Protein AF-A0AA88MCE7-F1 (afdb_monomer_lite)

pLDDT: mean 78.25, std 15.67, range [42.09, 97.12]

Structure (mmCIF, N/CA/C/O backbone):
data_AF-A0AA88MCE7-F1
#
_entry.id   AF-A0AA88MCE7-F1
#
loop_
_atom_site.group_PDB
_atom_site.id
_atom_site.type_symbol
_atom_site.label_atom_id
_atom_site.label_alt_id
_atom_site.label_comp_id
_atom_site.label_asym_id
_atom_site.label_entity_id
_atom_site.label_seq_id
_atom_site.pdbx_PDB_ins_code
_atom_site.Cartn_x
_atom_site.Cartn_y
_atom_site.Cartn_z
_atom_site.occupancy
_atom_site.B_iso_or_equiv
_atom_site.auth_seq_id
_atom_site.auth_comp_id
_atom_site.auth_asym_id
_atom_site.auth_atom_id
_atom_site.pdbx_PDB_model_num
ATOM 1 N N . MET A 1 1 ? 4.164 -42.437 7.512 1.00 63.00 1 MET A N 1
ATOM 2 C CA . MET A 1 1 ? 4.063 -41.717 6.222 1.00 63.00 1 MET A CA 1
ATOM 3 C C . MET A 1 1 ? 2.993 -40.629 6.266 1.00 63.00 1 MET A C 1
ATOM 5 O O . MET A 1 1 ? 3.291 -39.512 5.885 1.00 63.00 1 MET A O 1
ATOM 9 N N . GLU A 1 2 ? 1.785 -40.901 6.772 1.00 76.19 2 GLU A N 1
ATOM 10 C CA . GLU A 1 2 ? 0.723 -39.880 6.887 1.00 76.19 2 GLU A CA 1
ATOM 11 C C . GLU A 1 2 ? 1.032 -38.750 7.869 1.00 76.19 2 GLU A C 1
ATOM 13 O O . GLU A 1 2 ? 0.808 -37.596 7.534 1.00 76.19 2 GLU A O 1
ATOM 18 N N . PHE A 1 3 ? 1.618 -39.063 9.026 1.00 76.38 3 PHE A N 1
ATOM 19 C CA . PHE A 1 3 ? 1.990 -38.056 10.024 1.00 76.38 3 PHE A CA 1
ATOM 20 C C . PHE A 1 3 ? 2.969 -37.004 9.473 1.00 76.38 3 PHE A C 1
ATOM 22 O O . PHE A 1 3 ? 2.787 -35.815 9.700 1.00 76.38 3 PHE A O 1
ATOM 29 N N . GLN A 1 4 ? 3.949 -37.437 8.670 1.00 83.38 4 GLN A N 1
ATOM 30 C CA . GLN A 1 4 ? 4.923 -36.545 8.032 1.00 83.38 4 GLN A CA 1
ATOM 31 C C . GLN A 1 4 ? 4.246 -35.578 7.047 1.00 83.38 4 GLN A C 1
ATOM 33 O O . GLN A 1 4 ? 4.528 -34.389 7.066 1.00 83.38 4 GLN A O 1
ATOM 38 N N . ARG A 1 5 ? 3.296 -36.079 6.243 1.00 89.44 5 ARG A N 1
ATOM 39 C CA . ARG A 1 5 ? 2.540 -35.261 5.278 1.00 89.44 5 ARG A CA 1
ATOM 40 C C . ARG A 1 5 ? 1.636 -34.241 5.959 1.00 89.44 5 ARG A C 1
ATOM 42 O O . ARG A 1 5 ? 1.480 -33.135 5.463 1.00 89.44 5 ARG A O 1
ATOM 49 N N . VAL A 1 6 ? 1.025 -34.623 7.080 1.00 86.31 6 VAL A N 1
ATOM 50 C CA . VAL A 1 6 ? 0.193 -33.709 7.876 1.00 86.31 6 VAL A CA 1
ATOM 51 C C . VAL A 1 6 ? 1.051 -32.611 8.501 1.00 86.31 6 VAL A C 1
ATOM 53 O O . VAL A 1 6 ? 0.618 -31.467 8.551 1.00 86.31 6 VAL A O 1
ATOM 56 N N . GLN A 1 7 ? 2.269 -32.939 8.933 1.00 88.69 7 GLN A N 1
ATOM 57 C CA . GLN A 1 7 ? 3.190 -31.961 9.502 1.00 88.69 7 GLN A CA 1
ATOM 58 C C . GLN A 1 7 ? 3.718 -30.978 8.448 1.00 88.69 7 GLN A C 1
ATOM 60 O O . GLN A 1 7 ? 3.704 -29.777 8.690 1.00 88.69 7 GLN A O 1
ATOM 65 N N . GLU A 1 8 ? 4.081 -31.465 7.260 1.00 93.62 8 GLU A N 1
ATOM 66 C CA . GLU A 1 8 ? 4.483 -30.610 6.132 1.00 93.62 8 GLU A CA 1
ATOM 67 C C . GLU A 1 8 ? 3.346 -29.673 5.690 1.00 93.62 8 GLU A C 1
ATOM 69 O O . GLU A 1 8 ? 3.571 -28.482 5.493 1.00 93.62 8 GLU A O 1
ATOM 74 N N . ALA A 1 9 ? 2.108 -30.175 5.603 1.00 91.12 9 ALA A N 1
ATOM 75 C CA . ALA A 1 9 ? 0.949 -29.352 5.253 1.00 91.12 9 ALA A CA 1
ATOM 76 C C . ALA A 1 9 ? 0.621 -28.296 6.325 1.00 91.12 9 ALA A C 1
ATOM 78 O O . ALA A 1 9 ? 0.174 -27.200 5.994 1.00 91.12 9 ALA A O 1
ATOM 79 N N . LEU A 1 10 ? 0.843 -28.610 7.607 1.00 89.06 10 LEU A N 1
ATOM 80 C CA . LEU A 1 10 ? 0.651 -27.659 8.701 1.00 89.06 10 LEU A CA 1
ATOM 81 C C . LEU A 1 10 ? 1.700 -26.541 8.659 1.00 89.06 10 LEU A C 1
ATOM 83 O O . LEU A 1 10 ? 1.341 -25.376 8.796 1.00 89.06 10 LEU A O 1
ATOM 87 N N . GLU A 1 11 ? 2.968 -26.879 8.417 1.00 93.75 11 GLU A N 1
ATOM 88 C CA . GLU A 1 11 ? 4.049 -25.894 8.272 1.00 93.75 11 GLU A CA 1
ATOM 89 C C . GLU A 1 11 ? 3.834 -24.980 7.051 1.00 93.75 11 GLU A C 1
ATOM 91 O O . GLU A 1 11 ? 4.074 -23.773 7.125 1.00 93.75 11 GLU A O 1
ATOM 96 N N . GLU A 1 12 ? 3.325 -25.518 5.938 1.00 94.19 12 GLU A N 1
ATOM 97 C CA . GLU A 1 12 ? 2.984 -24.732 4.745 1.00 94.19 12 GLU A CA 1
ATOM 98 C C . GLU A 1 12 ? 1.801 -23.775 4.995 1.00 94.19 12 GLU A C 1
ATOM 100 O O . GLU A 1 12 ? 1.833 -22.605 4.590 1.00 94.19 12 GLU A O 1
ATOM 105 N N . GLU A 1 13 ? 0.775 -24.235 5.715 1.00 89.06 13 GLU A N 1
ATOM 106 C CA . GLU A 1 13 ? -0.391 -23.428 6.096 1.00 89.06 13 GLU A CA 1
ATOM 107 C C . GLU A 1 13 ? -0.023 -22.329 7.108 1.00 89.06 13 GLU A C 1
ATOM 109 O O . GLU A 1 13 ? -0.510 -21.196 7.013 1.00 89.06 13 GLU A O 1
ATOM 114 N N . GLU A 1 14 ? 0.872 -22.621 8.056 1.00 89.25 14 GLU A N 1
ATOM 115 C CA . GLU A 1 14 ? 1.407 -21.641 9.006 1.00 89.25 14 GLU A CA 1
ATOM 116 C C . GLU A 1 14 ? 2.244 -20.571 8.297 1.00 89.25 14 GLU A C 1
ATOM 118 O O . GLU A 1 14 ? 2.025 -19.375 8.520 1.00 89.25 14 GLU A O 1
ATOM 123 N N . ALA A 1 15 ? 3.130 -20.966 7.376 1.00 92.38 15 ALA A N 1
ATOM 124 C CA . ALA A 1 15 ? 3.906 -20.030 6.563 1.00 92.38 15 ALA A CA 1
ATOM 125 C C . ALA A 1 15 ? 2.999 -19.134 5.700 1.00 92.38 15 ALA A C 1
ATOM 127 O O . ALA A 1 15 ? 3.232 -17.926 5.564 1.00 92.38 15 ALA A O 1
ATOM 128 N N . THR A 1 16 ? 1.921 -19.702 5.156 1.00 82.19 16 THR A N 1
ATOM 129 C CA . THR A 1 16 ? 0.921 -18.963 4.377 1.00 82.19 16 THR A CA 1
ATOM 130 C C . THR A 1 16 ? 0.162 -17.966 5.253 1.00 82.19 16 THR A C 1
ATOM 132 O O . THR A 1 16 ? 0.063 -16.789 4.896 1.00 82.19 16 THR A O 1
ATOM 135 N N . ASN A 1 17 ? -0.309 -18.383 6.431 1.00 74.75 17 ASN A N 1
ATOM 136 C CA . ASN A 1 17 ? -0.982 -17.501 7.386 1.00 74.75 17 ASN A CA 1
ATOM 137 C C . ASN A 1 17 ? -0.079 -16.367 7.872 1.00 74.75 17 ASN A C 1
ATOM 139 O O . ASN A 1 17 ? -0.525 -15.223 7.981 1.00 74.75 17 ASN A O 1
ATOM 143 N N . GLN A 1 18 ? 1.193 -16.654 8.138 1.00 80.50 18 GLN A N 1
ATOM 144 C CA . GLN A 1 18 ? 2.150 -15.646 8.574 1.00 80.50 18 GLN A CA 1
ATOM 145 C C . GLN A 1 18 ? 2.395 -14.602 7.480 1.00 80.50 18 GLN A C 1
ATOM 147 O O . GLN A 1 18 ? 2.292 -13.403 7.739 1.00 80.50 18 GLN A O 1
ATOM 152 N N . ARG A 1 19 ? 2.570 -15.040 6.230 1.00 78.06 19 ARG A N 1
ATOM 153 C CA . ARG A 1 19 ? 2.683 -14.147 5.070 1.00 78.06 19 ARG A CA 1
ATOM 154 C C . ARG A 1 19 ? 1.422 -13.305 4.847 1.00 78.06 19 ARG A C 1
ATOM 156 O O . ARG A 1 19 ? 1.516 -12.148 4.439 1.00 78.06 19 ARG A O 1
ATOM 163 N N . LEU A 1 20 ? 0.234 -13.858 5.100 1.00 66.31 20 LEU A N 1
ATOM 164 C CA . LEU A 1 20 ? -1.028 -13.112 5.028 1.00 66.31 20 LEU A CA 1
ATOM 165 C C . LEU A 1 20 ? -1.140 -12.065 6.146 1.00 66.31 20 LEU A C 1
ATOM 167 O O . LEU A 1 20 ? -1.604 -10.958 5.883 1.00 66.31 20 LEU A O 1
ATOM 171 N N . ARG A 1 21 ? -0.669 -12.371 7.362 1.00 65.75 21 ARG A N 1
ATOM 172 C CA . ARG A 1 21 ? -0.616 -11.412 8.479 1.00 65.75 21 ARG A CA 1
ATOM 173 C C . ARG A 1 21 ? 0.339 -10.256 8.205 1.00 65.75 21 ARG A C 1
ATOM 175 O O . ARG A 1 21 ? -0.072 -9.111 8.342 1.00 65.75 21 ARG A O 1
ATOM 182 N N . GLU A 1 22 ? 1.549 -10.538 7.727 1.00 68.06 22 GLU A N 1
ATOM 183 C CA . GLU A 1 22 ? 2.515 -9.502 7.324 1.00 68.06 22 GLU A CA 1
ATOM 184 C C . GLU A 1 22 ? 1.947 -8.594 6.222 1.00 68.06 22 GLU A C 1
ATOM 186 O O . GLU A 1 22 ? 2.148 -7.381 6.220 1.00 68.06 22 GLU A O 1
ATOM 191 N N . LYS A 1 23 ? 1.164 -9.171 5.304 1.00 55.69 23 LYS A N 1
ATOM 192 C CA . LYS A 1 23 ? 0.460 -8.431 4.253 1.00 55.69 23 LYS A CA 1
ATOM 193 C C . LYS A 1 23 ? -0.704 -7.584 4.795 1.00 55.69 23 LYS A C 1
ATOM 195 O O . LYS A 1 23 ? -1.040 -6.570 4.183 1.00 55.69 23 LYS A O 1
ATOM 200 N N . CYS A 1 24 ? -1.294 -7.967 5.930 1.00 48.44 24 CYS A N 1
ATOM 201 C CA . CYS A 1 24 ? -2.373 -7.243 6.608 1.00 48.44 24 CYS A CA 1
ATOM 202 C C . CYS A 1 24 ? -1.887 -6.162 7.587 1.00 48.44 24 CYS A C 1
ATOM 204 O O . CYS A 1 24 ? -2.611 -5.190 7.787 1.00 48.44 24 CYS A O 1
ATOM 206 N N . ASP A 1 25 ? -0.673 -6.252 8.139 1.00 47.38 25 ASP A N 1
ATOM 207 C CA . ASP A 1 25 ? -0.108 -5.210 9.020 1.00 47.38 25 ASP A CA 1
ATOM 208 C C . ASP A 1 25 ? 0.058 -3.845 8.314 1.00 47.38 25 ASP A C 1
ATOM 210 O O . ASP A 1 25 ? 0.129 -2.794 8.959 1.00 47.38 25 ASP A O 1
ATOM 214 N N . VAL A 1 26 ? 0.003 -3.827 6.978 1.00 47.12 26 VAL A N 1
ATOM 215 C CA . VAL A 1 26 ? -0.067 -2.614 6.143 1.00 47.12 26 VAL A CA 1
ATOM 216 C C . VAL A 1 26 ? -1.379 -1.829 6.348 1.00 47.12 26 VAL A C 1
ATOM 218 O O . VAL A 1 26 ? -1.415 -0.622 6.111 1.00 47.12 26 VAL A O 1
ATOM 221 N N . PHE A 1 27 ? -2.444 -2.463 6.852 1.00 42.09 27 PHE A N 1
ATOM 222 C CA . PHE A 1 27 ? -3.716 -1.804 7.189 1.00 42.09 27 PHE A CA 1
ATOM 223 C C . PHE A 1 27 ? -3.722 -1.121 8.567 1.00 42.09 27 PHE A C 1
ATOM 225 O O . PHE A 1 27 ? -4.729 -0.523 8.943 1.00 42.09 27 PHE A O 1
ATOM 232 N N . SER A 1 28 ? -2.609 -1.145 9.311 1.00 43.41 28 SER A N 1
ATOM 233 C CA . SER A 1 28 ? -2.473 -0.392 10.571 1.00 43.41 28 SER A CA 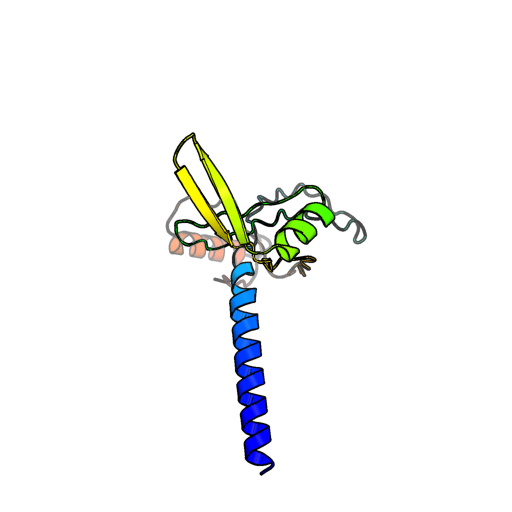1
ATOM 234 C C . SER A 1 28 ? -2.595 1.127 10.384 1.00 43.41 28 SER A C 1
ATOM 236 O O . SER A 1 28 ? -2.964 1.839 11.317 1.00 43.41 28 SER A O 1
ATOM 238 N N . ALA A 1 29 ? -2.358 1.627 9.169 1.00 47.41 29 ALA A N 1
ATOM 239 C CA . ALA A 1 29 ? -2.555 3.022 8.800 1.00 47.41 29 ALA A CA 1
ATOM 240 C C . ALA A 1 29 ? -3.961 3.243 8.220 1.00 47.41 29 ALA A C 1
ATOM 242 O O . ALA A 1 29 ? -4.121 3.615 7.055 1.00 47.41 29 ALA A O 1
ATOM 243 N N . VAL A 1 30 ? -4.999 3.014 9.029 1.00 50.94 30 VAL A N 1
ATOM 244 C CA . VAL A 1 30 ? -6.325 3.560 8.715 1.00 50.94 30 VAL A CA 1
ATOM 245 C C . VAL A 1 30 ? -6.162 5.083 8.628 1.00 50.94 30 VAL A C 1
ATOM 247 O O . VAL A 1 30 ? -5.659 5.682 9.579 1.00 50.94 30 VAL A O 1
ATOM 250 N N . PRO A 1 31 ? -6.51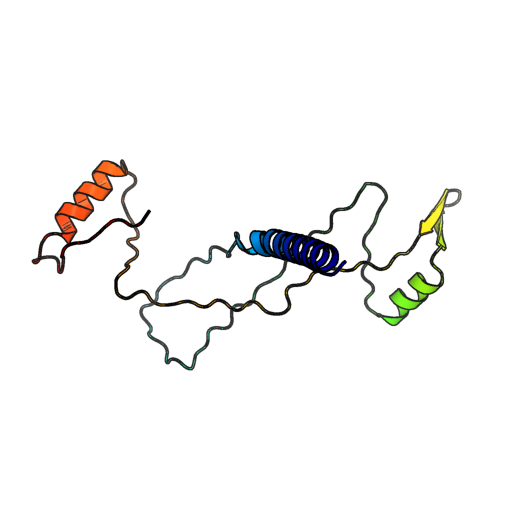5 5.728 7.504 1.00 48.72 31 PRO A N 1
ATOM 251 C CA . PRO A 1 31 ? -6.288 7.156 7.347 1.00 48.72 31 PRO A CA 1
ATOM 252 C C . PRO A 1 31 ? -7.070 7.934 8.411 1.00 48.72 31 PRO A C 1
ATOM 254 O O . PRO A 1 31 ? -8.292 7.814 8.509 1.00 48.72 31 PRO A O 1
ATOM 257 N N . GLU A 1 32 ? -6.367 8.758 9.190 1.00 48.22 32 GLU A N 1
ATOM 258 C CA . GLU A 1 32 ? -6.989 9.731 10.084 1.00 48.22 32 GLU A CA 1
ATOM 259 C C . GLU A 1 32 ? -7.731 10.766 9.229 1.00 48.22 32 GLU A C 1
ATOM 261 O O . GLU A 1 32 ? -7.137 11.670 8.640 1.00 48.22 32 GLU A O 1
ATOM 266 N N . LYS A 1 33 ? -9.050 10.611 9.103 1.00 51.88 33 LYS A N 1
ATOM 267 C CA . LYS A 1 33 ? -9.921 11.624 8.510 1.00 51.88 33 LYS A CA 1
ATOM 268 C C . LYS A 1 33 ? -10.571 12.406 9.639 1.00 51.88 33 LYS A C 1
ATOM 270 O O . LYS A 1 33 ? -11.230 11.815 10.491 1.00 51.88 33 LYS A O 1
ATOM 275 N N . GLU A 1 34 ? -10.428 13.729 9.629 1.00 47.28 34 GLU A N 1
ATOM 276 C CA . GLU A 1 34 ? -11.178 14.589 10.544 1.00 47.28 34 GLU A CA 1
ATOM 277 C C . GLU A 1 34 ? -12.676 14.475 10.231 1.00 47.28 34 GLU A C 1
ATOM 279 O O . GLU A 1 34 ? -13.195 15.035 9.261 1.00 47.28 34 GLU A O 1
ATOM 284 N N . LEU A 1 35 ? -13.378 13.678 11.034 1.00 52.56 35 LEU A N 1
ATOM 285 C CA . LEU A 1 35 ? -14.821 13.522 10.948 1.00 52.56 35 LEU A CA 1
ATOM 286 C C . LEU A 1 35 ? -15.477 14.662 11.727 1.00 52.56 35 LEU A C 1
ATOM 288 O O . LEU A 1 35 ? -15.511 14.665 12.956 1.00 52.56 35 LEU A O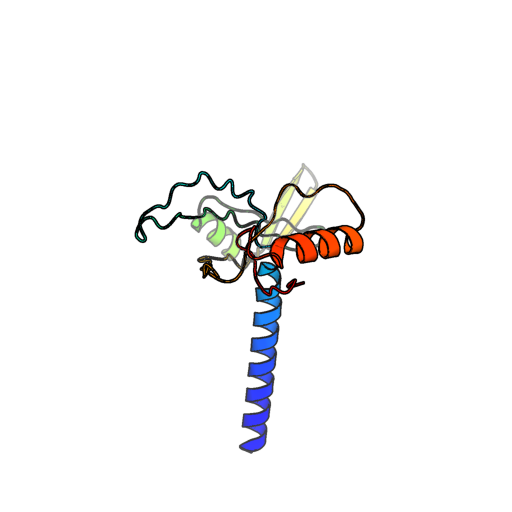 1
ATOM 292 N N . VAL A 1 36 ? -16.024 15.640 11.007 1.00 54.72 36 VAL A N 1
ATOM 293 C CA . VAL A 1 36 ? -16.846 16.691 11.613 1.00 54.72 36 VAL A CA 1
ATOM 294 C C . VAL A 1 36 ? -18.275 16.173 11.740 1.00 54.72 36 VAL A C 1
ATOM 296 O O . VAL A 1 36 ? -19.010 16.092 10.753 1.00 54.72 36 VAL A O 1
ATOM 299 N N . PHE A 1 37 ? -18.684 15.822 12.960 1.00 51.19 37 PHE A N 1
ATOM 300 C CA . PHE A 1 37 ? -20.061 15.419 13.235 1.00 51.19 37 PHE A CA 1
ATOM 301 C C . PHE A 1 37 ? -20.992 16.637 13.146 1.00 51.19 37 PHE A C 1
ATOM 303 O O . PHE A 1 37 ? -21.040 17.468 14.050 1.00 51.19 37 PHE A O 1
ATOM 310 N N . LYS A 1 38 ? -21.737 16.747 12.040 1.00 70.75 38 LYS A N 1
ATOM 311 C CA . LYS A 1 38 ? -22.704 17.835 11.799 1.00 70.75 38 LYS A CA 1
ATOM 312 C C . LYS A 1 38 ? -24.097 17.580 12.398 1.00 70.75 38 LYS A C 1
ATOM 314 O O . LYS A 1 38 ? -25.002 18.369 12.158 1.00 70.75 38 LYS A O 1
ATOM 319 N N . GLY A 1 39 ? -24.290 16.494 13.154 1.00 54.94 39 GLY A N 1
ATOM 320 C CA . GLY A 1 39 ? -25.569 16.188 13.814 1.00 54.94 39 GLY A CA 1
ATOM 321 C C . GLY A 1 39 ? -26.689 15.686 12.896 1.00 54.94 39 GLY A C 1
ATOM 322 O O . GLY A 1 39 ? -27.822 15.562 13.346 1.00 54.94 39 GLY A O 1
ATOM 323 N N . LEU A 1 40 ? -26.395 15.386 11.627 1.00 61.94 40 LEU A N 1
ATOM 324 C CA . LEU A 1 40 ? -27.355 14.811 10.684 1.00 61.94 40 LEU A CA 1
ATOM 325 C C . LEU A 1 40 ? -27.298 13.280 10.771 1.00 61.94 40 LEU A C 1
ATOM 327 O O . LEU A 1 40 ? -26.285 12.681 10.418 1.00 61.94 40 LEU A O 1
ATOM 331 N N . THR A 1 41 ? -28.371 12.643 11.240 1.00 53.62 41 THR A N 1
ATOM 332 C CA . THR A 1 41 ? -28.549 11.186 11.158 1.00 53.62 41 THR A CA 1
ATOM 333 C C . THR A 1 41 ? -29.169 10.845 9.811 1.00 53.62 41 THR A C 1
ATOM 335 O O . THR A 1 41 ? -30.348 11.115 9.585 1.00 53.62 41 THR A O 1
ATOM 338 N N . ILE A 1 42 ? -28.354 10.310 8.909 1.00 57.38 42 ILE A N 1
ATOM 339 C CA . ILE A 1 42 ? -28.778 9.833 7.589 1.00 57.38 42 ILE A CA 1
ATOM 340 C C . ILE A 1 42 ? -29.369 8.420 7.719 1.00 57.38 42 ILE A C 1
ATOM 342 O O . ILE A 1 42 ? -29.029 7.686 8.649 1.00 57.38 42 ILE A O 1
ATOM 346 N N . ASN A 1 43 ? -30.283 8.056 6.818 1.00 58.94 43 ASN A N 1
ATOM 347 C CA . ASN A 1 43 ? -30.922 6.737 6.793 1.00 58.94 43 ASN A CA 1
ATOM 348 C C . ASN A 1 43 ? -29.899 5.626 6.485 1.00 58.94 43 ASN A C 1
ATOM 350 O O . ASN A 1 43 ? -28.893 5.874 5.828 1.00 58.94 43 ASN A O 1
ATOM 354 N N . ALA A 1 44 ? -30.175 4.396 6.931 1.00 55.41 44 ALA A N 1
ATOM 355 C CA . ALA A 1 44 ? -29.263 3.247 6.828 1.00 55.41 44 ALA A CA 1
ATOM 356 C C . ALA A 1 44 ? -28.810 2.892 5.393 1.00 55.41 44 ALA A C 1
ATOM 358 O O . ALA A 1 44 ? -27.757 2.279 5.231 1.00 55.41 44 ALA A O 1
ATOM 359 N N . ASP A 1 45 ? -29.559 3.310 4.369 1.00 55.00 45 ASP A N 1
ATOM 360 C CA . ASP A 1 45 ? -29.238 3.047 2.958 1.00 55.00 45 ASP A CA 1
ATOM 361 C C . ASP A 1 45 ? -28.248 4.055 2.344 1.00 55.00 45 ASP A C 1
ATOM 363 O O . ASP A 1 45 ? -27.742 3.829 1.245 1.00 55.00 45 ASP A O 1
ATOM 367 N N . ASP A 1 46 ? -27.918 5.147 3.041 1.00 53.81 46 ASP A N 1
ATOM 368 C CA . ASP A 1 46 ? -26.948 6.143 2.572 1.00 53.81 46 ASP A CA 1
ATOM 369 C C . ASP A 1 46 ? -25.521 5.704 2.938 1.00 53.81 46 ASP A C 1
ATOM 371 O O . ASP A 1 46 ? -24.850 6.244 3.824 1.00 53.81 46 ASP A O 1
ATOM 375 N N . THR A 1 47 ? -25.047 4.646 2.275 1.00 55.31 47 THR A N 1
ATOM 376 C CA . THR A 1 47 ? -23.689 4.137 2.477 1.00 55.31 47 THR A CA 1
ATOM 377 C C . THR A 1 47 ? -22.686 5.156 1.937 1.00 55.31 47 THR A C 1
ATOM 379 O O . THR A 1 47 ? -22.488 5.295 0.727 1.00 55.31 47 THR A O 1
ATOM 382 N N . GLN A 1 48 ? -22.036 5.898 2.834 1.00 56.06 48 GLN A N 1
ATOM 383 C CA . GLN A 1 48 ? -21.009 6.862 2.458 1.00 56.06 48 GLN A CA 1
ATOM 384 C C . GLN A 1 48 ? -19.819 6.122 1.829 1.00 56.06 48 GLN A C 1
ATOM 386 O O . GLN A 1 48 ? -19.040 5.465 2.517 1.00 56.06 48 GLN A O 1
ATOM 391 N N . LYS A 1 49 ? -19.674 6.217 0.503 1.00 56.31 49 LYS A N 1
ATOM 392 C CA . LYS A 1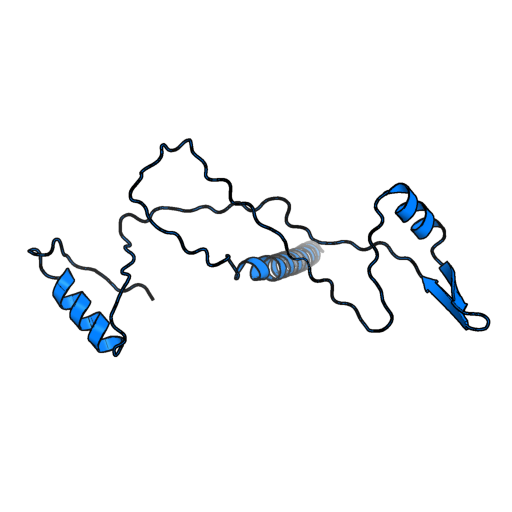 49 ? -18.532 5.635 -0.210 1.00 56.31 49 LYS A CA 1
ATOM 393 C C . LYS A 1 49 ? -17.267 6.415 0.138 1.00 56.31 49 LYS A C 1
ATOM 395 O O . LYS A 1 49 ? -17.159 7.606 -0.154 1.00 56.31 49 LYS A O 1
ATOM 400 N N . PHE A 1 50 ? -16.304 5.740 0.755 1.00 61.59 50 PHE A N 1
ATOM 401 C CA . PHE A 1 50 ? -14.970 6.284 0.976 1.00 61.59 50 PHE A CA 1
ATOM 402 C C . PHE A 1 50 ? -14.108 6.001 -0.254 1.00 61.59 50 PHE A C 1
ATOM 404 O O . PHE A 1 50 ? -13.859 4.849 -0.596 1.00 61.59 50 PHE A O 1
ATOM 411 N N . GLU A 1 51 ? -13.649 7.056 -0.926 1.00 59.88 51 GLU A N 1
ATOM 412 C CA . GLU A 1 51 ? -12.646 6.921 -1.980 1.00 59.88 51 GLU A CA 1
ATOM 413 C C . GLU A 1 51 ? -11.267 6.766 -1.327 1.00 59.88 51 GLU A C 1
ATOM 415 O O . GLU A 1 51 ? -10.735 7.703 -0.725 1.00 59.88 51 GLU A O 1
ATOM 420 N N . MET A 1 52 ? -10.699 5.563 -1.410 1.00 64.25 52 MET A N 1
ATOM 421 C CA . MET A 1 52 ? -9.364 5.266 -0.901 1.00 64.25 52 MET A CA 1
ATOM 422 C C . MET A 1 52 ? -8.367 5.263 -2.060 1.00 64.25 52 MET A C 1
ATOM 424 O O . MET A 1 52 ? -8.400 4.389 -2.922 1.00 64.25 52 MET A O 1
ATOM 428 N N . LYS A 1 53 ? -7.456 6.241 -2.081 1.00 66.31 53 LYS A N 1
ATOM 429 C CA . LYS A 1 53 ? -6.350 6.272 -3.047 1.00 66.31 53 LYS A CA 1
ATOM 430 C C . LYS A 1 53 ? -5.217 5.384 -2.542 1.00 66.31 53 LYS A C 1
ATOM 432 O O . LYS A 1 53 ? -4.532 5.743 -1.586 1.00 66.31 53 LYS A O 1
ATOM 437 N N . SER A 1 54 ? -5.009 4.229 -3.172 1.00 65.88 54 SER A N 1
ATOM 438 C CA . SER A 1 54 ? -3.888 3.347 -2.839 1.00 65.88 54 SER A CA 1
ATOM 439 C C . SER A 1 54 ? -2.561 3.985 -3.256 1.00 65.88 54 SER A C 1
ATOM 441 O O . SER A 1 54 ? -2.393 4.359 -4.417 1.00 65.88 54 SER A O 1
ATOM 443 N N . ARG A 1 55 ? -1.592 4.059 -2.338 1.00 71.44 55 ARG A N 1
ATOM 444 C CA . ARG A 1 55 ? -0.206 4.423 -2.658 1.00 71.44 55 ARG A CA 1
ATOM 445 C C . ARG A 1 55 ? 0.657 3.168 -2.624 1.00 71.44 55 ARG A C 1
ATOM 447 O O . ARG A 1 55 ? 1.021 2.697 -1.554 1.00 71.44 55 ARG A O 1
ATOM 454 N N . ILE A 1 56 ? 0.976 2.634 -3.797 1.00 72.81 56 ILE A N 1
ATOM 455 C CA . ILE A 1 56 ? 1.836 1.455 -3.925 1.00 72.81 56 ILE A CA 1
ATOM 456 C C . ILE A 1 56 ? 3.285 1.930 -3.995 1.00 72.81 56 ILE A C 1
ATOM 458 O O . ILE A 1 56 ? 3.630 2.759 -4.835 1.00 72.81 56 ILE A O 1
ATOM 462 N N . VAL A 1 57 ? 4.128 1.411 -3.105 1.00 78.06 57 VAL A N 1
ATOM 463 C CA . VAL A 1 57 ? 5.575 1.640 -3.126 1.00 78.06 57 VAL A CA 1
ATOM 464 C C . VAL A 1 57 ? 6.238 0.329 -3.511 1.00 78.06 57 VAL A C 1
ATOM 466 O O . VAL A 1 57 ? 6.080 -0.673 -2.819 1.00 78.06 57 VAL A O 1
ATOM 469 N N . TYR A 1 58 ? 6.965 0.337 -4.624 1.00 78.00 58 TYR A N 1
ATOM 470 C CA . TYR A 1 58 ? 7.731 -0.817 -5.071 1.00 78.00 58 TYR A CA 1
ATOM 471 C C . TYR A 1 58 ? 9.207 -0.615 -4.693 1.00 78.00 58 TYR A C 1
ATOM 473 O O . TYR A 1 58 ? 9.785 0.402 -5.084 1.00 78.00 58 TYR A O 1
ATOM 481 N N . PRO A 1 59 ? 9.826 -1.519 -3.911 1.00 81.00 59 PRO A N 1
ATOM 482 C CA . PRO A 1 59 ? 11.225 -1.385 -3.533 1.00 81.00 59 PRO A CA 1
ATOM 483 C C . PRO A 1 59 ? 12.111 -1.637 -4.754 1.00 81.00 59 PRO A C 1
ATOM 485 O O . PRO A 1 59 ? 12.099 -2.716 -5.343 1.00 81.00 59 PRO A O 1
ATOM 488 N N . MET A 1 60 ? 12.884 -0.624 -5.135 1.00 84.12 60 MET A N 1
ATOM 489 C CA . MET A 1 60 ? 13.770 -0.670 -6.293 1.00 84.12 60 MET A CA 1
ATOM 490 C C . MET A 1 60 ? 15.218 -0.535 -5.849 1.00 84.12 60 MET A C 1
ATOM 492 O O . MET A 1 60 ? 15.562 0.367 -5.086 1.00 84.12 60 MET A O 1
ATOM 496 N N . THR A 1 61 ? 16.075 -1.429 -6.331 1.00 81.19 61 THR A N 1
ATOM 497 C CA . THR A 1 61 ? 17.525 -1.288 -6.190 1.00 81.19 61 THR A CA 1
ATOM 498 C C . THR A 1 61 ? 18.058 -0.336 -7.263 1.00 81.19 61 THR A C 1
ATOM 500 O O . THR A 1 61 ? 17.439 -0.146 -8.314 1.00 81.19 61 THR A O 1
ATOM 503 N N . GLY A 1 62 ? 19.203 0.300 -7.010 1.00 85.50 62 GLY A N 1
ATOM 504 C CA . GLY A 1 62 ? 19.806 1.234 -7.966 1.00 85.50 62 GLY A CA 1
ATOM 505 C C . GLY A 1 62 ? 20.008 0.611 -9.355 1.00 85.50 62 GLY A C 1
ATOM 506 O O . GLY A 1 62 ? 20.326 -0.570 -9.471 1.00 85.50 62 GLY A O 1
ATOM 507 N N . GLY A 1 63 ? 19.814 1.414 -10.405 1.00 86.44 63 GLY A N 1
ATOM 508 C CA . GLY A 1 63 ? 19.929 0.965 -11.799 1.00 86.44 63 GLY A CA 1
ATOM 509 C C . GLY A 1 63 ? 18.676 0.288 -12.364 1.00 86.44 63 GLY A C 1
ATOM 510 O O . GLY A 1 63 ? 18.728 -0.248 -13.467 1.00 86.44 63 GLY A O 1
ATOM 511 N N . THR A 1 64 ? 17.554 0.319 -11.642 1.00 91.38 64 THR A N 1
ATOM 512 C CA . THR A 1 64 ? 16.256 -0.165 -12.133 1.00 91.38 64 THR A CA 1
ATOM 513 C C . THR A 1 64 ? 15.280 0.996 -12.333 1.00 91.38 64 THR A C 1
ATOM 515 O O . THR A 1 64 ? 15.379 2.024 -11.662 1.00 91.38 64 THR A O 1
ATOM 518 N N . ALA A 1 65 ? 14.334 0.839 -13.262 1.00 90.75 65 ALA A N 1
ATOM 519 C CA . ALA A 1 65 ? 13.250 1.790 -13.502 1.00 90.75 65 ALA A CA 1
ATOM 520 C C . ALA A 1 65 ? 11.932 1.034 -13.720 1.00 90.75 65 ALA A C 1
ATOM 522 O O . ALA A 1 65 ? 11.911 0.010 -14.401 1.00 90.75 65 ALA A O 1
ATOM 523 N N . LEU A 1 66 ? 10.854 1.520 -13.100 1.00 90.94 66 LEU A N 1
ATOM 524 C CA . LEU A 1 66 ? 9.507 0.999 -13.292 1.00 90.94 66 LEU A CA 1
ATOM 525 C C . LEU A 1 66 ? 8.806 1.902 -14.301 1.00 90.94 66 LEU A C 1
ATOM 527 O O . LEU A 1 66 ? 8.730 3.113 -14.100 1.00 90.94 66 LEU A O 1
ATOM 531 N N . VAL A 1 67 ? 8.330 1.308 -15.388 1.00 91.44 67 VAL A N 1
ATOM 532 C CA . VAL A 1 67 ? 7.735 2.027 -16.515 1.00 91.44 67 VAL A CA 1
ATOM 533 C C . VAL A 1 67 ? 6.313 1.523 -16.712 1.00 91.44 67 VAL A C 1
ATOM 535 O O . VAL A 1 67 ? 6.087 0.314 -16.747 1.00 91.44 67 VAL A O 1
ATOM 538 N N . THR A 1 68 ? 5.371 2.451 -16.851 1.00 91.12 68 THR A N 1
ATOM 539 C CA . THR A 1 68 ? 3.970 2.159 -17.169 1.00 91.12 68 THR A CA 1
ATOM 540 C C . THR A 1 68 ? 3.703 2.593 -18.601 1.00 91.12 68 THR A C 1
ATOM 542 O O . THR A 1 68 ? 3.954 3.746 -18.947 1.00 91.12 68 THR A O 1
ATOM 545 N N . PHE A 1 69 ? 3.200 1.675 -19.421 1.00 94.00 69 PHE A N 1
ATOM 546 C CA . PHE A 1 69 ? 2.728 1.971 -20.772 1.00 94.00 69 PHE A CA 1
ATOM 547 C C . PHE A 1 69 ? 1.218 2.224 -20.741 1.00 94.00 69 PHE A C 1
ATOM 549 O O . PHE A 1 69 ? 0.513 1.626 -19.930 1.00 94.00 69 PHE A O 1
ATOM 556 N N . GLU A 1 70 ? 0.731 3.112 -21.608 1.00 95.44 70 GLU A N 1
ATOM 557 C CA . GLU A 1 70 ? -0.708 3.385 -21.742 1.00 95.44 70 GLU A CA 1
ATOM 558 C C . GLU A 1 70 ? -1.457 2.191 -22.351 1.00 95.44 70 GLU A C 1
ATOM 560 O O . GLU A 1 70 ? -2.561 1.864 -21.923 1.00 95.44 70 GLU A O 1
ATOM 565 N N . GLU A 1 71 ? -0.829 1.517 -23.316 1.00 97.12 71 GLU A N 1
ATOM 566 C CA . GLU A 1 71 ? -1.383 0.365 -24.023 1.00 97.12 71 GLU A CA 1
ATOM 567 C C . GLU A 1 71 ? -0.748 -0.942 -23.532 1.00 97.12 71 GLU A C 1
ATOM 569 O O . GLU A 1 71 ? 0.479 -1.092 -23.509 1.00 97.12 71 GLU A O 1
ATOM 574 N N . GLU A 1 72 ? -1.589 -1.920 -23.184 1.00 94.75 72 GLU A N 1
ATOM 575 C CA . GLU A 1 72 ? -1.147 -3.238 -22.710 1.00 94.75 72 GLU A CA 1
ATOM 576 C C . GLU A 1 72 ? -0.333 -3.988 -23.776 1.00 94.75 72 GLU A C 1
ATOM 578 O O . GLU A 1 72 ? 0.708 -4.577 -23.477 1.00 94.75 72 GLU A O 1
ATOM 583 N N . ASP A 1 73 ? -0.752 -3.902 -25.040 1.00 96.69 73 ASP A N 1
ATOM 584 C CA . ASP A 1 73 ? -0.087 -4.572 -26.159 1.00 96.69 73 ASP A CA 1
ATOM 585 C C . ASP A 1 73 ? 1.358 -4.092 -26.351 1.00 96.69 73 ASP A C 1
ATOM 587 O O . ASP A 1 73 ? 2.253 -4.884 -26.661 1.00 96.69 73 ASP A O 1
ATOM 591 N N . VAL A 1 74 ? 1.624 -2.808 -26.092 1.00 96.69 74 VAL A N 1
ATOM 592 C CA . VAL A 1 74 ? 2.982 -2.252 -26.140 1.00 96.69 74 VAL A CA 1
ATOM 593 C C . VAL A 1 74 ? 3.850 -2.880 -25.050 1.00 96.69 74 VAL A C 1
ATOM 595 O O . VAL A 1 74 ? 4.957 -3.339 -25.341 1.00 96.69 74 VAL A O 1
ATOM 598 N N . ALA A 1 75 ? 3.346 -2.973 -23.816 1.00 95.94 75 ALA A N 1
ATOM 599 C CA . ALA A 1 75 ? 4.067 -3.626 -22.724 1.00 95.94 75 ALA A CA 1
ATOM 600 C C . ALA A 1 75 ? 4.339 -5.109 -23.033 1.00 95.94 75 ALA A C 1
ATOM 602 O O . ALA A 1 75 ? 5.462 -5.586 -22.849 1.00 95.94 75 ALA A O 1
ATOM 603 N N . ASN A 1 76 ? 3.345 -5.821 -23.572 1.00 96.19 76 ASN A N 1
ATOM 604 C CA . ASN A 1 76 ? 3.465 -7.229 -23.946 1.00 96.19 76 ASN A CA 1
ATOM 605 C C . ASN A 1 76 ? 4.540 -7.456 -25.019 1.00 96.19 76 ASN A C 1
ATOM 607 O O . ASN A 1 76 ? 5.366 -8.359 -24.875 1.00 96.19 76 ASN A O 1
ATOM 611 N N . ASN A 1 77 ? 4.607 -6.606 -26.047 1.00 96.31 77 ASN A N 1
ATOM 612 C CA . ASN A 1 77 ? 5.644 -6.689 -27.081 1.00 96.31 77 ASN A CA 1
ATOM 613 C C . ASN A 1 77 ? 7.061 -6.503 -26.504 1.00 96.31 77 ASN A C 1
ATOM 615 O O . ASN A 1 77 ? 7.984 -7.252 -26.833 1.00 96.31 77 ASN A O 1
ATOM 619 N N . ILE A 1 78 ? 7.240 -5.544 -25.589 1.00 96.38 78 ILE A N 1
ATOM 620 C CA . ILE A 1 78 ? 8.521 -5.307 -24.904 1.00 96.38 78 ILE A CA 1
ATOM 621 C C . ILE A 1 78 ? 8.927 -6.519 -24.051 1.00 96.38 78 ILE A C 1
ATOM 623 O O . ILE A 1 78 ? 10.099 -6.918 -24.058 1.00 96.38 78 ILE A O 1
ATOM 627 N N . LEU A 1 79 ? 7.965 -7.133 -23.356 1.00 96.31 79 LEU A N 1
ATOM 628 C CA . LEU A 1 79 ? 8.176 -8.333 -22.543 1.00 96.31 79 LEU A CA 1
ATOM 629 C C . LEU A 1 79 ? 8.503 -9.577 -23.380 1.00 96.31 79 LEU A C 1
ATOM 631 O O . LEU A 1 79 ? 9.260 -10.427 -22.914 1.00 96.31 79 LEU A O 1
ATOM 635 N N . GLN A 1 80 ? 7.985 -9.689 -24.607 1.00 96.31 80 GLN A N 1
ATOM 636 C CA . GLN A 1 80 ? 8.327 -10.788 -25.516 1.00 96.31 80 GLN A CA 1
ATOM 637 C C . GLN A 1 80 ? 9.790 -10.728 -25.971 1.00 96.31 80 GLN A C 1
ATOM 639 O O . GLN A 1 80 ? 10.466 -11.756 -26.000 1.00 96.31 80 GLN A O 1
ATOM 644 N N . ILE A 1 81 ? 10.298 -9.530 -26.279 1.00 95.31 81 ILE A N 1
ATOM 645 C CA . ILE A 1 81 ? 11.692 -9.330 -26.709 1.00 95.31 81 ILE A CA 1
ATOM 646 C C . ILE A 1 81 ? 12.674 -9.548 -25.542 1.00 95.31 81 ILE A C 1
ATOM 648 O O . ILE A 1 81 ? 13.778 -10.047 -25.758 1.00 95.31 81 ILE A O 1
ATOM 652 N N . LYS A 1 82 ? 12.262 -9.230 -24.304 1.00 93.56 82 LYS A N 1
ATOM 653 C CA . LYS A 1 82 ? 13.027 -9.318 -23.040 1.00 93.56 82 LYS A CA 1
ATOM 654 C C . LYS A 1 82 ? 14.295 -8.471 -22.977 1.00 93.56 82 LYS A C 1
ATOM 656 O O . LYS A 1 82 ? 14.431 -7.690 -22.046 1.00 93.56 82 LYS A O 1
ATOM 661 N N . MET A 1 83 ? 15.233 -8.609 -23.910 1.00 96.81 83 MET A N 1
ATOM 662 C CA . MET A 1 83 ? 16.496 -7.870 -23.912 1.00 96.81 83 MET A CA 1
ATOM 663 C C . MET A 1 83 ? 16.497 -6.764 -24.960 1.00 96.81 83 MET A C 1
ATOM 665 O O . MET A 1 83 ? 16.368 -7.018 -26.154 1.00 96.81 83 MET A O 1
ATOM 669 N N . HIS A 1 84 ? 16.723 -5.537 -24.506 1.00 94.88 84 HIS A N 1
ATOM 670 C CA . HIS A 1 84 ? 16.699 -4.337 -25.331 1.00 94.88 84 HIS A CA 1
ATOM 671 C C . HIS A 1 84 ? 18.054 -3.646 -25.290 1.00 94.88 84 HIS A C 1
ATOM 673 O O . HIS A 1 84 ? 18.636 -3.471 -24.221 1.00 94.88 84 HIS A O 1
ATOM 679 N N . ARG A 1 85 ? 18.557 -3.220 -26.450 1.00 94.69 85 ARG A N 1
ATOM 680 C CA . ARG A 1 85 ? 19.770 -2.402 -26.535 1.00 94.69 85 ARG A CA 1
ATOM 681 C C . ARG A 1 85 ? 19.372 -0.943 -26.716 1.00 94.69 85 ARG A C 1
ATOM 683 O O . ARG A 1 85 ? 18.904 -0.563 -27.784 1.00 94.69 85 ARG A O 1
ATOM 690 N N . VAL A 1 86 ? 19.569 -0.135 -25.681 1.00 93.56 86 VAL A N 1
ATOM 691 C CA . VAL A 1 86 ? 19.147 1.272 -25.640 1.00 93.56 86 VAL A CA 1
ATOM 692 C C . VAL A 1 86 ? 20.356 2.185 -25.808 1.00 93.56 86 VAL A C 1
ATOM 694 O O . VAL A 1 86 ? 21.380 2.001 -25.150 1.00 93.56 86 VAL A O 1
ATOM 697 N N . GLY A 1 87 ? 20.247 3.162 -26.709 1.00 93.94 87 GLY A N 1
ATOM 698 C CA . GLY A 1 87 ? 21.236 4.225 -26.876 1.00 93.94 87 GLY A CA 1
ATOM 699 C C . GLY A 1 87 ? 20.974 5.373 -25.904 1.00 93.94 87 GLY A C 1
ATOM 700 O O . GLY A 1 87 ? 19.845 5.839 -25.801 1.00 93.94 87 GLY A O 1
ATOM 701 N N . LEU A 1 88 ? 22.014 5.830 -25.210 1.00 90.25 88 LEU A N 1
ATOM 702 C CA . LEU A 1 88 ? 21.971 6.952 -24.263 1.00 90.25 88 LEU A CA 1
ATOM 703 C C . LEU A 1 88 ? 22.695 8.202 -24.802 1.00 90.25 88 LEU A C 1
ATOM 705 O O . LEU A 1 88 ? 23.025 9.108 -24.044 1.00 90.25 88 LEU A O 1
ATOM 709 N N . GLY A 1 89 ? 22.991 8.230 -26.101 1.00 89.75 89 GLY A N 1
ATOM 710 C CA . GLY A 1 89 ? 23.797 9.253 -26.768 1.00 89.75 89 GLY A CA 1
ATOM 711 C C . GLY A 1 89 ? 24.644 8.641 -27.882 1.00 89.75 89 GLY A C 1
ATOM 712 O O . GLY A 1 89 ? 24.515 7.450 -28.169 1.00 89.75 89 GLY A O 1
ATOM 713 N N . GLU A 1 90 ? 25.511 9.449 -28.494 1.00 81.69 90 GLU A N 1
ATOM 714 C CA . GLU A 1 90 ? 26.269 9.068 -29.699 1.00 81.69 90 GLU A CA 1
ATOM 715 C C . GLU A 1 90 ? 27.142 7.816 -29.495 1.00 81.69 90 GLU A C 1
ATOM 717 O O . GLU A 1 90 ? 27.146 6.935 -30.351 1.00 81.69 90 GLU A O 1
ATOM 722 N N . GLU A 1 91 ? 27.770 7.661 -28.322 1.00 87.94 91 GLU A N 1
ATOM 723 C CA . GLU A 1 91 ? 28.708 6.553 -28.055 1.00 87.94 91 GLU A CA 1
ATOM 724 C C . GLU A 1 91 ? 28.307 5.638 -26.885 1.00 87.94 91 GLU A C 1
ATOM 726 O O . GLU A 1 91 ? 28.990 4.657 -26.585 1.00 87.94 91 GLU A O 1
ATOM 731 N N . CYS A 1 92 ? 27.190 5.912 -26.204 1.00 90.81 92 CYS A N 1
ATOM 732 C CA . CYS A 1 92 ? 26.780 5.143 -25.029 1.00 90.81 92 CYS A CA 1
ATOM 733 C C . CYS A 1 92 ? 25.593 4.232 -25.349 1.00 90.81 92 CYS A C 1
ATOM 735 O O . CYS A 1 92 ? 24.537 4.691 -25.786 1.00 90.81 92 CYS A O 1
ATOM 737 N N . ARG A 1 93 ? 25.753 2.925 -25.114 1.00 93.06 93 ARG A N 1
ATOM 738 C CA . ARG A 1 93 ? 24.689 1.926 -25.270 1.00 93.06 93 ARG A CA 1
ATOM 739 C C . ARG A 1 93 ? 24.643 1.016 -24.055 1.00 93.06 93 ARG A C 1
ATOM 741 O O . ARG A 1 93 ? 25.685 0.558 -23.593 1.00 93.06 93 ARG A O 1
ATOM 748 N N . ILE A 1 94 ? 23.438 0.704 -23.600 1.00 93.50 94 ILE A N 1
ATOM 749 C CA . ILE A 1 94 ? 23.195 -0.219 -22.493 1.00 93.50 94 ILE A CA 1
ATOM 750 C C . ILE A 1 94 ? 22.293 -1.361 -22.947 1.00 93.50 94 ILE A C 1
ATOM 752 O O . ILE A 1 94 ? 21.475 -1.197 -23.851 1.00 93.50 94 ILE A O 1
ATOM 756 N N . ASN A 1 95 ? 22.444 -2.515 -22.306 1.00 94.06 95 ASN A N 1
ATOM 757 C CA . ASN A 1 95 ? 21.493 -3.610 -22.431 1.00 94.06 95 ASN A CA 1
ATOM 758 C C . ASN A 1 95 ? 20.571 -3.574 -21.216 1.00 94.06 95 ASN A C 1
ATOM 760 O O . ASN A 1 95 ? 21.044 -3.542 -20.082 1.00 94.06 95 ASN A O 1
ATOM 764 N N . VAL A 1 96 ? 19.270 -3.581 -21.465 1.00 94.62 96 VAL A N 1
ATOM 765 C CA . VAL A 1 96 ? 18.228 -3.561 -20.441 1.00 94.62 96 VAL A CA 1
ATOM 766 C C . VAL A 1 96 ? 17.353 -4.788 -20.593 1.00 94.62 96 VAL A C 1
ATOM 768 O O . VAL A 1 96 ? 16.987 -5.176 -21.701 1.00 94.62 96 VAL A O 1
ATOM 771 N N . GLU A 1 97 ? 17.030 -5.404 -19.463 1.00 95.44 97 GLU A N 1
ATOM 772 C CA . GLU A 1 97 ? 16.131 -6.546 -19.397 1.00 95.44 97 GLU A CA 1
ATOM 773 C C . GLU A 1 97 ? 14.749 -6.088 -18.925 1.00 95.44 97 GLU A C 1
ATOM 775 O O . GLU A 1 97 ? 14.612 -5.471 -17.869 1.00 95.44 97 GLU A O 1
ATOM 780 N N . ALA A 1 98 ? 13.724 -6.413 -19.703 1.00 96.12 98 ALA A N 1
ATOM 781 C CA . ALA A 1 98 ? 12.330 -6.210 -19.364 1.00 96.12 98 ALA A CA 1
ATOM 782 C C . ALA A 1 98 ? 11.783 -7.453 -18.653 1.00 96.12 98 ALA A C 1
ATOM 784 O O . ALA A 1 98 ? 11.856 -8.571 -19.170 1.00 96.12 98 ALA A O 1
ATOM 785 N N . ARG A 1 99 ? 11.200 -7.246 -17.471 1.00 92.94 99 ARG A N 1
ATOM 786 C CA . ARG A 1 99 ? 10.518 -8.284 -16.691 1.00 92.94 99 ARG A CA 1
ATOM 787 C C . ARG A 1 99 ? 9.140 -7.791 -16.262 1.00 92.94 99 ARG A C 1
ATOM 789 O O . ARG A 1 99 ? 9.009 -6.608 -15.943 1.00 92.94 99 ARG A O 1
ATOM 796 N N . PRO A 1 100 ? 8.126 -8.672 -16.226 1.00 91.56 100 PRO A N 1
ATOM 797 C CA . PRO A 1 100 ? 6.830 -8.299 -15.692 1.00 91.56 100 PRO A CA 1
ATOM 798 C C . PRO A 1 100 ? 6.949 -8.059 -14.186 1.00 91.56 100 PRO A C 1
ATOM 800 O O . PRO A 1 100 ? 7.723 -8.727 -13.495 1.00 91.56 100 PRO A O 1
ATOM 803 N N . VAL A 1 101 ? 6.152 -7.127 -13.672 1.00 87.12 101 VAL A N 1
ATOM 804 C CA . VAL A 1 101 ? 6.040 -6.864 -12.237 1.00 87.12 101 VAL A CA 1
ATOM 805 C C . VAL A 1 101 ? 4.644 -7.246 -11.762 1.00 87.12 101 VAL A C 1
ATOM 807 O O . VAL A 1 101 ? 3.647 -6.921 -12.399 1.00 87.12 101 VAL A O 1
ATOM 810 N N . THR A 1 102 ? 4.562 -7.947 -10.633 1.00 81.94 102 THR A N 1
ATOM 811 C CA . THR A 1 102 ? 3.288 -8.194 -9.949 1.00 81.94 102 THR A CA 1
ATOM 812 C C . THR A 1 102 ? 3.128 -7.155 -8.849 1.00 81.94 102 THR A C 1
ATOM 814 O O . THR A 1 102 ? 3.867 -7.173 -7.866 1.00 81.94 102 THR A O 1
ATOM 817 N N . LEU A 1 103 ? 2.170 -6.244 -9.010 1.00 80.19 103 LEU A N 1
ATOM 818 C CA . LEU A 1 103 ? 1.823 -5.266 -7.983 1.00 80.19 103 LEU A CA 1
ATOM 819 C C . LEU A 1 103 ? 0.632 -5.781 -7.175 1.00 80.19 103 LEU A C 1
ATOM 821 O O . LEU A 1 103 ? -0.391 -6.169 -7.733 1.00 80.19 103 LEU A O 1
ATOM 825 N N . MET A 1 104 ? 0.754 -5.776 -5.849 1.00 72.31 104 MET A N 1
ATOM 826 C CA . MET A 1 104 ? -0.370 -6.092 -4.970 1.00 72.31 104 MET A CA 1
ATOM 827 C C . MET A 1 104 ? -1.216 -4.834 -4.784 1.00 72.31 104 MET A C 1
ATOM 829 O O . MET A 1 104 ? -0.871 -3.963 -3.987 1.00 72.31 104 MET A O 1
ATOM 833 N N . VAL A 1 105 ? -2.308 -4.737 -5.540 1.00 73.19 105 VAL A N 1
ATOM 834 C CA . VAL A 1 105 ? -3.260 -3.626 -5.445 1.00 73.19 105 VAL A CA 1
ATOM 835 C C . VAL A 1 105 ? -4.450 -4.060 -4.585 1.00 73.19 105 VAL A C 1
ATOM 837 O O . VAL A 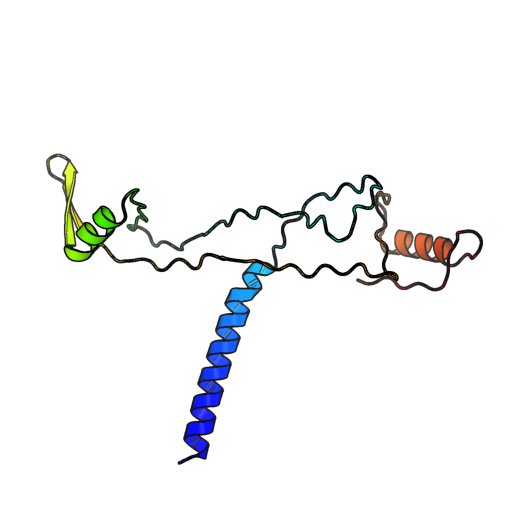1 105 ? -5.036 -5.107 -4.865 1.00 73.19 105 VAL A O 1
ATOM 840 N N . PRO A 1 106 ? -4.830 -3.307 -3.539 1.00 68.38 106 PRO A N 1
ATOM 841 C CA . PRO A 1 106 ? -6.077 -3.568 -2.832 1.00 68.38 106 PRO A CA 1
ATOM 842 C C . PRO A 1 106 ? -7.266 -3.218 -3.741 1.00 68.38 106 PRO A C 1
ATOM 844 O O . PRO A 1 106 ? -7.453 -2.057 -4.096 1.00 68.38 106 PRO A O 1
ATOM 847 N N . CYS A 1 107 ? -8.060 -4.221 -4.125 1.00 64.06 107 CYS A N 1
ATOM 848 C CA . CYS A 1 107 ? -9.221 -4.035 -5.007 1.00 64.06 107 CYS A CA 1
ATOM 849 C C . CYS A 1 107 ? -10.500 -3.645 -4.249 1.00 64.06 107 CYS A C 1
ATOM 851 O O . CYS A 1 107 ? -11.346 -2.939 -4.790 1.00 64.06 107 CYS A O 1
ATOM 853 N N . LEU A 1 108 ? -10.646 -4.105 -3.004 1.00 65.31 108 LEU A N 1
ATOM 854 C CA . LEU A 1 108 ? -11.780 -3.804 -2.136 1.00 65.31 108 LEU A CA 1
ATOM 855 C C . LEU A 1 108 ? -11.296 -3.748 -0.687 1.00 65.31 108 LEU A C 1
ATOM 857 O O . LEU A 1 108 ? -10.536 -4.612 -0.251 1.00 65.31 108 LEU A O 1
ATOM 861 N N . VAL A 1 109 ? -11.738 -2.728 0.045 1.00 65.38 109 VAL A N 1
ATOM 862 C CA . VAL A 1 109 ? -11.517 -2.605 1.487 1.00 65.38 109 VAL A CA 1
ATOM 863 C C . VAL A 1 109 ? -12.880 -2.436 2.136 1.00 65.38 109 VAL A C 1
ATOM 865 O O . VAL A 1 109 ? -13.545 -1.421 1.935 1.00 65.38 109 VAL A O 1
ATOM 868 N N . GLU A 1 110 ? -13.299 -3.443 2.893 1.00 62.44 110 GLU A N 1
ATOM 869 C CA . GLU A 1 110 ? -14.521 -3.391 3.688 1.00 62.44 110 GLU A CA 1
ATOM 870 C C . GLU A 1 110 ? -14.164 -2.978 5.113 1.00 62.44 110 GLU A C 1
ATOM 872 O O . GLU A 1 110 ? -13.363 -3.627 5.786 1.00 62.44 110 GLU A O 1
ATOM 877 N N . ILE A 1 111 ? -14.746 -1.872 5.573 1.00 66.25 111 ILE A N 1
ATOM 878 C CA . ILE A 1 111 ? -14.582 -1.395 6.945 1.00 66.25 111 ILE A CA 1
ATOM 879 C C . ILE A 1 111 ? -15.901 -1.642 7.668 1.00 66.25 111 ILE A C 1
ATOM 881 O O . ILE A 1 111 ? -16.877 -0.929 7.435 1.00 66.25 111 ILE A O 1
ATOM 885 N N . ASN A 1 112 ? -15.934 -2.635 8.561 1.00 56.16 112 ASN A N 1
ATOM 886 C CA . ASN A 1 112 ? -17.077 -2.821 9.450 1.00 56.16 112 ASN A CA 1
ATOM 887 C C . ASN A 1 112 ? -16.977 -1.819 10.608 1.00 56.16 112 ASN A C 1
ATOM 889 O O . ASN A 1 112 ? -16.162 -1.981 11.519 1.00 56.16 112 ASN A O 1
ATOM 893 N N . SER A 1 113 ? -17.772 -0.752 10.547 1.00 61.50 113 SER A N 1
ATOM 894 C CA . SER A 1 113 ? -17.863 0.234 11.620 1.00 61.50 113 SER A CA 1
ATOM 895 C C . SER A 1 113 ? -19.122 -0.017 12.437 1.00 61.50 113 SER A C 1
ATOM 897 O O . SER A 1 113 ? -20.237 0.103 11.934 1.00 61.50 113 SER A O 1
ATOM 899 N N . GLU A 1 114 ? -18.944 -0.342 13.715 1.00 60.12 114 GLU A N 1
ATOM 900 C CA . GLU A 1 114 ? -20.049 -0.498 14.655 1.00 60.12 114 GLU A CA 1
ATOM 901 C C . GLU A 1 114 ? -20.106 0.692 15.610 1.00 60.12 114 GLU A C 1
ATOM 903 O O . GLU A 1 114 ? -19.124 1.048 16.272 1.00 60.12 114 GLU A O 1
ATOM 908 N N . ILE A 1 115 ? -21.291 1.289 15.739 1.00 70.06 115 ILE A N 1
ATOM 909 C CA . ILE A 1 115 ? -21.541 2.280 16.782 1.00 70.06 115 ILE A CA 1
ATOM 910 C C . ILE A 1 115 ? -21.623 1.532 18.111 1.00 70.06 115 ILE A C 1
ATOM 912 O O . ILE A 1 115 ? -22.582 0.810 18.374 1.00 70.06 115 ILE A O 1
ATOM 916 N N . CYS A 1 116 ? -20.629 1.719 18.980 1.00 72.56 116 CYS A N 1
ATOM 917 C CA . CYS A 1 116 ? -20.680 1.169 20.327 1.00 72.56 116 CYS A CA 1
ATOM 918 C C . CYS A 1 116 ? -21.541 2.080 21.222 1.00 72.56 116 CYS A C 1
ATOM 920 O O . CYS A 1 116 ? -21.058 3.134 21.639 1.00 72.56 116 CYS A O 1
ATOM 922 N N . PRO A 1 117 ? -22.767 1.681 21.624 1.00 76.56 117 PRO A N 1
ATOM 923 C CA . PRO A 1 117 ? -23.671 2.548 22.393 1.00 76.56 117 PRO A CA 1
ATOM 924 C C . PRO A 1 117 ? -23.155 2.862 23.807 1.00 76.56 117 PRO A C 1
ATOM 926 O O . PRO A 1 117 ? -23.745 3.656 24.533 1.00 76.56 117 PRO A O 1
ATOM 929 N N . ARG A 1 118 ? -22.065 2.207 24.226 1.00 81.62 118 ARG A N 1
ATOM 930 C CA . ARG A 1 118 ? -21.444 2.348 25.547 1.00 81.62 118 ARG A CA 1
ATOM 931 C C . ARG A 1 118 ? -20.144 3.154 25.526 1.00 81.62 118 ARG A C 1
ATOM 933 O O . ARG A 1 118 ? -19.564 3.358 26.590 1.00 81.62 118 ARG A O 1
ATOM 940 N N . ARG A 1 119 ? -19.660 3.581 24.354 1.00 79.81 119 ARG A N 1
ATOM 941 C CA . ARG A 1 119 ? -18.416 4.352 24.218 1.00 79.81 119 ARG A CA 1
ATOM 942 C C . ARG A 1 119 ? -18.730 5.727 23.648 1.00 79.81 119 ARG A C 1
ATOM 944 O O . ARG A 1 119 ? -19.471 5.850 22.682 1.00 79.81 119 ARG A O 1
ATOM 951 N N . ILE A 1 120 ? -18.140 6.747 24.255 1.00 81.38 120 ILE A N 1
ATOM 952 C CA . ILE A 1 120 ? -18.244 8.139 23.820 1.00 81.38 120 ILE A CA 1
ATOM 953 C C . ILE A 1 120 ? -16.839 8.703 23.603 1.00 81.38 120 ILE A C 1
ATOM 955 O O . ILE A 1 120 ? -15.907 8.331 24.318 1.00 81.38 120 ILE A O 1
ATOM 959 N N . LEU A 1 121 ? -16.697 9.597 22.625 1.00 83.06 121 LEU A N 1
ATOM 960 C CA . LEU A 1 121 ? -15.488 10.387 22.410 1.00 83.06 121 LEU A CA 1
ATOM 961 C C . LEU A 1 121 ? -15.676 11.762 23.056 1.00 83.06 121 LEU A C 1
ATOM 963 O O . LEU A 1 121 ? -16.691 12.419 22.836 1.00 83.06 121 LEU A O 1
ATOM 967 N N . LEU A 1 122 ? -14.694 12.194 23.844 1.00 82.56 122 LEU A N 1
ATOM 968 C CA . LEU A 1 122 ? -14.663 13.523 24.447 1.00 82.56 122 LEU A CA 1
ATOM 969 C C . LEU A 1 122 ? -13.568 14.347 23.763 1.00 82.56 122 LEU A C 1
ATOM 971 O O . LEU A 1 122 ? -12.393 13.995 23.834 1.00 82.56 122 LEU A O 1
ATOM 975 N N . SER A 1 123 ? -13.957 15.436 23.103 1.00 83.88 123 SER A N 1
ATOM 976 C CA . SER A 1 123 ? -13.054 16.340 22.373 1.00 83.88 123 SER A CA 1
ATOM 977 C C . SER A 1 123 ? -12.897 17.685 23.094 1.00 83.88 123 SER A C 1
ATOM 979 O O . SER A 1 123 ? -13.624 17.974 24.043 1.00 83.88 123 SER A O 1
ATOM 981 N N . ASN A 1 124 ? -11.962 18.526 22.630 1.00 87.56 124 ASN A N 1
ATOM 982 C CA . ASN A 1 124 ? -11.683 19.866 23.180 1.00 87.56 124 ASN A CA 1
ATOM 983 C C . ASN A 1 124 ? -11.273 19.869 24.662 1.00 87.56 124 ASN A C 1
ATOM 985 O O . ASN A 1 124 ? -11.621 20.772 25.424 1.00 87.56 124 ASN A O 1
ATOM 989 N N . LEU A 1 125 ? -10.519 18.851 25.074 1.00 87.19 125 LEU A N 1
ATOM 990 C CA . LEU A 1 125 ? -9.968 18.783 26.420 1.00 87.19 125 LEU A CA 1
ATOM 991 C C . LEU A 1 125 ? -8.790 19.766 26.568 1.00 87.19 125 LEU A C 1
ATOM 993 O O . LEU A 1 125 ? -8.016 19.954 25.625 1.00 87.19 125 LEU A O 1
ATOM 997 N N . PRO A 1 126 ? -8.636 20.413 27.736 1.00 87.75 126 PRO A N 1
ATOM 998 C CA . PRO A 1 126 ? -7.547 21.357 27.968 1.00 87.75 126 PRO A CA 1
ATOM 999 C C . PRO A 1 126 ? -6.185 20.651 27.934 1.00 87.75 126 PRO A C 1
ATOM 1001 O O . PRO A 1 126 ? -6.065 19.513 28.374 1.00 87.75 126 PRO A O 1
ATOM 1004 N N . LYS A 1 127 ? -5.127 21.336 27.482 1.00 90.19 127 LYS A N 1
ATOM 1005 C CA . LYS A 1 127 ? -3.753 20.815 27.592 1.00 90.19 127 LYS A CA 1
ATOM 1006 C C . LYS A 1 127 ? -3.316 20.841 29.060 1.00 90.19 127 LYS A C 1
ATOM 1008 O O . LYS A 1 127 ? -2.898 21.880 29.564 1.00 90.19 127 LYS A O 1
ATOM 1013 N N . MET A 1 128 ? -3.460 19.715 29.748 1.00 92.44 128 MET A N 1
ATOM 1014 C CA . MET A 1 128 ? -3.078 19.536 31.148 1.00 92.44 128 MET A CA 1
ATOM 1015 C C . MET A 1 128 ? -2.616 18.099 31.403 1.00 92.44 128 MET A C 1
ATOM 1017 O O . MET A 1 128 ? -2.750 17.245 30.530 1.00 92.44 128 MET A O 1
ATOM 1021 N N . ASP A 1 129 ? -2.095 17.843 32.602 1.00 93.44 129 ASP A N 1
ATOM 1022 C CA . ASP A 1 129 ? -1.716 16.499 33.040 1.00 93.44 129 ASP A CA 1
ATOM 1023 C C . ASP A 1 129 ? -2.870 15.487 32.874 1.00 93.44 129 ASP A C 1
ATOM 1025 O O . ASP A 1 129 ? -4.013 15.742 33.275 1.00 93.44 129 ASP A O 1
ATOM 1029 N N . THR A 1 130 ? -2.545 14.338 32.278 1.00 88.00 130 THR A N 1
ATOM 1030 C CA . THR A 1 130 ? -3.499 13.291 31.900 1.00 88.00 130 THR A CA 1
ATOM 1031 C C . THR A 1 130 ? -4.200 12.703 33.117 1.00 88.00 130 THR A C 1
ATOM 1033 O O . THR A 1 130 ? -5.414 12.517 33.091 1.00 88.00 130 THR A O 1
ATOM 1036 N N . GLU A 1 131 ? -3.468 12.428 34.196 1.00 89.38 131 GLU A N 1
ATOM 1037 C CA . GLU A 1 131 ? -4.040 11.814 35.398 1.00 89.38 131 GLU A CA 1
ATOM 1038 C C . GLU A 1 131 ? -5.046 12.758 36.067 1.00 89.38 131 GLU A C 1
ATOM 1040 O O . GLU A 1 131 ? -6.186 12.386 36.359 1.00 89.38 131 GLU A O 1
ATOM 1045 N N . THR A 1 132 ? -4.666 14.027 36.201 1.00 90.25 132 THR A N 1
ATOM 1046 C CA . THR A 1 132 ? -5.513 15.085 36.748 1.00 90.25 132 THR A CA 1
ATOM 1047 C C . THR A 1 132 ? -6.760 15.305 35.891 1.00 90.25 132 THR A C 1
ATOM 1049 O O . THR A 1 132 ? -7.858 15.483 36.426 1.00 90.25 132 THR A O 1
ATOM 1052 N N . MET A 1 133 ? -6.622 15.304 34.563 1.00 91.56 133 MET A N 1
ATOM 1053 C CA . MET A 1 133 ? -7.756 15.418 33.645 1.00 91.56 133 MET A CA 1
ATOM 1054 C C . MET A 1 133 ? -8.727 14.245 33.814 1.00 91.56 133 MET A C 1
ATOM 1056 O O . MET A 1 133 ? -9.924 14.472 33.993 1.00 91.56 133 MET A O 1
ATOM 1060 N N . LEU A 1 134 ? -8.223 13.008 33.795 1.00 88.81 134 LEU A N 1
ATOM 1061 C CA . LEU A 1 134 ? -9.041 11.802 33.930 1.00 88.81 134 LEU A CA 1
ATOM 1062 C C . LEU A 1 134 ? -9.788 11.775 35.265 1.00 88.81 134 LEU A C 1
ATOM 1064 O O . LEU A 1 134 ? -10.991 11.526 35.273 1.00 88.81 134 LEU A O 1
ATOM 1068 N N . ASN A 1 135 ? -9.123 12.134 36.366 1.00 89.12 135 ASN A N 1
ATOM 1069 C CA . ASN A 1 135 ? -9.754 12.230 37.681 1.00 89.12 135 ASN A CA 1
ATOM 1070 C C . ASN A 1 135 ? -10.906 13.258 37.688 1.00 89.12 135 ASN A C 1
ATOM 1072 O O . ASN A 1 135 ? -12.010 12.988 38.165 1.00 89.12 135 ASN A O 1
ATOM 1076 N N . LYS A 1 136 ? -10.706 14.435 37.077 1.00 90.69 136 LYS A N 1
ATOM 1077 C CA . LYS A 1 136 ? -11.769 15.450 36.958 1.00 90.69 136 LYS A CA 1
ATOM 1078 C C . LYS A 1 136 ? -12.954 14.959 36.125 1.00 90.69 136 LYS A C 1
ATOM 1080 O O . LYS A 1 136 ? -14.100 15.196 36.515 1.00 90.69 136 LYS A O 1
ATOM 1085 N N . LEU A 1 137 ? -12.697 14.281 35.005 1.00 90.62 137 LEU A N 1
ATOM 1086 C CA . LEU A 1 137 ? -13.751 13.679 34.184 1.00 90.62 137 LEU A CA 1
ATOM 1087 C C . LEU A 1 137 ? -14.487 12.583 34.961 1.00 90.62 137 LEU A C 1
ATOM 1089 O O . LEU A 1 137 ? -15.711 12.502 34.891 1.00 90.62 137 LEU A O 1
ATOM 1093 N N . GLU A 1 138 ? -13.777 11.801 35.774 1.00 88.06 138 GLU A N 1
ATOM 1094 C CA . GLU A 1 138 ? -14.375 10.734 36.572 1.00 88.06 138 GLU A CA 1
ATOM 1095 C C . GLU A 1 138 ? -15.340 11.276 37.618 1.00 88.06 138 GLU A C 1
ATOM 1097 O O . GLU A 1 138 ? -16.500 10.858 37.698 1.00 88.06 138 GLU A O 1
ATOM 1102 N N . ILE A 1 139 ? -14.905 12.296 38.352 1.00 89.12 139 ILE A N 1
ATOM 1103 C CA . ILE A 1 139 ? -15.744 13.005 39.317 1.00 89.12 139 ILE A CA 1
ATOM 1104 C C . ILE A 1 139 ? -16.935 13.683 38.622 1.00 89.12 139 ILE A C 1
ATOM 1106 O O . ILE A 1 139 ? -18.020 13.769 39.200 1.00 89.12 139 ILE A O 1
ATOM 1110 N N . HIS A 1 140 ? -16.768 14.190 37.398 1.00 90.31 140 HIS A N 1
ATOM 1111 C CA . HIS A 1 140 ? -17.861 14.825 36.666 1.00 90.31 140 HIS A CA 1
ATOM 1112 C C . HIS A 1 140 ? -18.912 13.807 36.204 1.00 90.31 140 HIS A C 1
ATOM 1114 O O . HIS A 1 140 ? -20.098 13.987 36.493 1.00 90.31 140 HIS A O 1
ATOM 1120 N N . PHE A 1 141 ? -18.491 12.734 35.532 1.00 90.62 141 PHE A N 1
ATOM 1121 C CA . PHE A 1 141 ? -19.382 11.728 34.949 1.00 90.62 141 PHE A CA 1
ATOM 1122 C C . PHE A 1 141 ? -19.859 10.664 35.938 1.00 90.62 141 PHE A C 1
ATOM 1124 O O . PHE A 1 141 ? -20.753 9.903 35.603 1.00 90.62 141 PHE A O 1
ATOM 1131 N N . SER A 1 142 ? -19.350 10.617 37.168 1.00 87.81 142 SER A N 1
ATOM 1132 C CA . SER A 1 142 ? -19.938 9.793 38.239 1.00 87.81 142 SER A CA 1
ATOM 1133 C C . SER A 1 142 ? -21.230 10.390 38.813 1.00 87.81 142 SER A C 1
ATOM 1135 O O . SER A 1 142 ? -22.046 9.681 39.407 1.00 87.81 142 SER A O 1
ATOM 1137 N N . LYS A 1 143 ? -21.456 11.698 38.637 1.00 90.25 143 LYS A N 1
ATOM 1138 C CA . LYS A 1 143 ? -22.605 12.402 39.216 1.00 90.25 143 LYS A CA 1
ATOM 1139 C C . LYS A 1 143 ? -23.853 12.223 38.351 1.00 90.25 143 LYS A C 1
ATOM 1141 O O . LYS A 1 143 ? -23.916 12.716 37.228 1.00 90.25 143 LYS A O 1
ATOM 1146 N N . ARG A 1 144 ? -24.908 11.638 38.932 1.00 88.56 144 ARG A N 1
ATOM 1147 C CA . ARG A 1 144 ? -26.228 11.465 38.284 1.00 88.56 144 ARG A CA 1
ATOM 1148 C C . ARG A 1 144 ? -26.810 12.765 37.719 1.00 88.56 144 ARG A C 1
ATOM 1150 O O . ARG A 1 144 ? -27.390 12.745 36.642 1.00 88.56 144 ARG A O 1
ATOM 1157 N N . LYS A 1 145 ? -26.611 13.898 38.408 1.00 92.00 145 LYS A N 1
ATOM 1158 C CA . LYS A 1 145 ? -27.084 15.223 37.958 1.00 92.00 145 LYS A CA 1
ATOM 1159 C C . LYS A 1 145 ? -26.485 15.683 36.620 1.00 92.00 145 LYS A C 1
ATOM 1161 O O . LYS A 1 145 ? -27.058 16.549 35.979 1.00 92.00 145 LYS A O 1
ATOM 1166 N N . ASN A 1 146 ? -25.359 15.098 36.211 1.00 88.19 146 ASN A N 1
ATOM 1167 C CA . ASN A 1 146 ? -24.691 15.377 34.941 1.00 88.19 146 ASN A CA 1
ATOM 1168 C C . ASN A 1 146 ? -25.036 14.323 33.864 1.00 88.19 146 ASN A C 1
ATOM 1170 O O . ASN A 1 146 ? -24.293 14.169 32.904 1.00 88.19 146 ASN A O 1
ATOM 1174 N N . GLY A 1 147 ? -26.097 13.524 34.054 1.00 84.88 147 GLY A N 1
ATOM 1175 C CA . GLY A 1 147 ? -26.416 12.384 33.176 1.00 84.88 147 GLY A CA 1
ATOM 1176 C C . GLY A 1 147 ? -25.436 11.212 33.308 1.00 84.88 147 GLY A C 1
ATOM 1177 O O . GLY A 1 147 ? -25.429 10.299 32.488 1.00 84.88 147 GLY A O 1
ATOM 1178 N N . GLY A 1 148 ? -24.594 11.254 34.340 1.00 83.06 148 GLY A N 1
ATOM 1179 C CA . GLY A 1 148 ? -23.484 10.345 34.549 1.00 83.06 148 GLY A CA 1
ATOM 1180 C C . GLY A 1 148 ? -23.838 9.011 35.216 1.00 83.06 148 GLY A C 1
ATOM 1181 O O . GLY A 1 148 ? -24.939 8.792 35.734 1.00 83.06 148 GLY A O 1
ATOM 1182 N N . GLY A 1 149 ? -22.853 8.120 35.250 1.00 83.81 149 GLY A N 1
ATOM 1183 C CA . GLY A 1 149 ? -22.905 6.814 35.893 1.00 83.81 149 GLY A CA 1
ATOM 1184 C C . GLY A 1 149 ? -21.508 6.221 36.071 1.00 83.81 149 GLY A C 1
ATOM 1185 O O . GLY A 1 149 ? -20.494 6.905 35.941 1.00 83.81 149 GLY A O 1
ATOM 1186 N N . ARG A 1 150 ? -21.438 4.922 36.376 1.00 77.38 150 ARG A N 1
ATOM 1187 C CA . ARG A 1 150 ? -20.154 4.221 36.442 1.00 77.38 150 ARG A CA 1
ATOM 1188 C C . ARG A 1 150 ? -19.608 4.067 35.027 1.00 77.38 150 ARG A C 1
ATOM 1190 O O . ARG A 1 150 ? -20.247 3.441 34.187 1.00 77.38 150 ARG A O 1
ATOM 1197 N N . TRP A 1 151 ? -18.419 4.591 34.792 1.00 75.00 151 TRP A N 1
ATOM 1198 C CA . TRP A 1 151 ? -17.723 4.462 33.522 1.00 75.00 151 TRP A CA 1
ATOM 1199 C C . TRP A 1 151 ? -16.303 3.957 33.772 1.00 75.00 151 TRP A C 1
ATOM 1201 O O . TRP A 1 151 ? -15.856 3.850 34.915 1.00 75.00 151 TRP A O 1
ATOM 1211 N N . LYS A 1 152 ? -15.624 3.563 32.699 1.00 70.62 152 LYS A N 1
ATOM 1212 C CA . LYS A 1 152 ? -14.219 3.168 32.719 1.00 70.62 152 LYS A CA 1
ATOM 1213 C C . LYS A 1 152 ? -13.532 3.831 31.541 1.00 70.62 152 LYS A C 1
ATOM 1215 O O . LYS A 1 152 ? -14.098 3.873 30.448 1.00 70.62 152 LYS A O 1
ATOM 1220 N N . VAL A 1 153 ? -12.314 4.304 31.763 1.00 69.19 153 VAL A N 1
ATOM 1221 C CA . VAL A 1 153 ? -11.427 4.706 30.674 1.00 69.19 153 VAL A CA 1
ATOM 1222 C C . VAL A 1 153 ? -11.005 3.436 29.938 1.00 69.19 153 VAL A C 1
ATOM 1224 O O . VAL A 1 153 ? -10.525 2.490 30.561 1.00 69.19 153 VAL A O 1
ATOM 1227 N N . VAL A 1 154 ? -11.205 3.409 28.623 1.00 61.38 154 VAL A N 1
ATOM 1228 C CA . VAL A 1 154 ? -10.599 2.40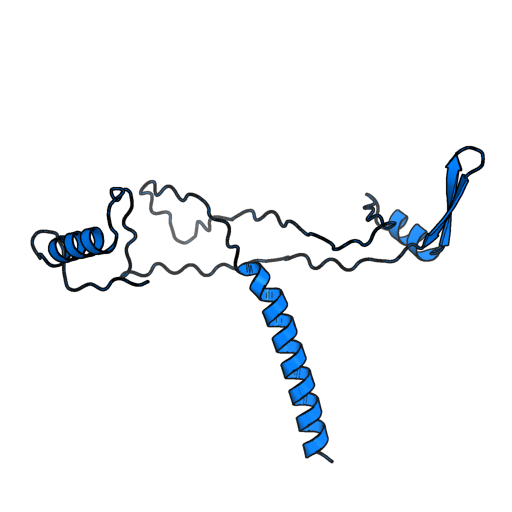1 27.747 1.00 61.38 154 VAL A CA 1
ATOM 1229 C C . VAL A 1 154 ? -9.341 3.054 27.182 1.00 61.38 154 VAL A C 1
ATOM 1231 O O . VAL A 1 154 ? -9.461 4.079 26.512 1.00 61.38 154 VAL A O 1
ATOM 1234 N N . LYS A 1 155 ? -8.168 2.525 27.540 1.00 49.69 155 LYS A N 1
ATOM 1235 C CA . LYS A 1 155 ? -6.893 2.877 26.903 1.00 49.69 155 LYS A CA 1
ATOM 1236 C C . LYS A 1 155 ? -6.735 2.096 25.609 1.00 49.69 155 LYS A C 1
ATOM 1238 O O . LYS A 1 155 ? -7.197 0.933 25.592 1.00 49.69 155 LYS A O 1
#

Organism: Channa striata (NCBI:txid64152)

Radius of gyration: 27.83 Å; chains: 1; bounding box: 60×63×69 Å

Foldseek 3Di:
DVVVVVVVVVVVVVVVVVVVVVVCVVCVCPDDDPDDCPPDDDDPPPPPDDDDDDDFDDDDDPPDDDDDDPDPVVLVVLQVVQWDWDDPDDPDIDIDGDDDDDTDDDPDDDDDDDDDPQDDDDDPQDPDDPVVSVVVVQVQQCDVVNVHRDDDDDD

Secondary structure (DSSP, 8-state):
-HHHHHHHHHHHHHHHHHHHHHHHGGGG----------S----TT----------------TT------SSHHHHHHHHHH-EEEEE-SSS-EEEEE-------------------TT-----S--SS-HHHHHHHHHHHHT-GGGT--------

InterPro domains:
  IPR009909 Nmi/IFP 35 domain [PF07292] (65-150)

Sequence (155 aa):
MEFQRVQEALEEEEATNQRLREKCDVFSAVPEKELVFKGLTINADDTQKFEMKSRIVYPMTGGTALVTFEEEDVANNILQIKMHRVGLGEECRINVEARPVTLMVPCLVEINSEICPRRILLSNLPKMDTETMLNKLEIHFSKRKNGGGRWKVVK